Protein AF-A0A847DZ98-F1 (afdb_monomer_lite)

Structure (mmCIF, N/CA/C/O backbone):
data_AF-A0A847DZ98-F1
#
_entry.id   AF-A0A847DZ98-F1
#
loop_
_atom_site.group_PDB
_atom_site.id
_atom_site.type_symbol
_atom_site.label_atom_id
_atom_site.label_alt_id
_atom_site.label_comp_id
_atom_site.label_asym_id
_atom_site.label_entity_id
_atom_site.label_seq_id
_atom_site.pdbx_PDB_ins_code
_atom_site.Cartn_x
_atom_site.Cartn_y
_atom_site.Cartn_z
_atom_site.occupancy
_atom_site.B_iso_or_equiv
_atom_site.auth_seq_id
_atom_site.auth_comp_id
_atom_site.auth_asym_id
_atom_site.auth_atom_id
_atom_site.pdbx_PDB_model_num
ATOM 1 N N . MET A 1 1 ? -5.142 -8.229 -0.339 1.00 63.72 1 MET A N 1
ATOM 2 C CA . MET A 1 1 ? -4.075 -7.358 0.191 1.00 63.72 1 MET A CA 1
ATOM 3 C C . MET A 1 1 ? -2.994 -8.229 0.798 1.00 63.72 1 MET A C 1
ATOM 5 O O . MET A 1 1 ? -3.284 -8.999 1.709 1.00 63.72 1 MET A O 1
ATOM 9 N N . VAL A 1 2 ? -1.808 -8.199 0.198 1.00 78.94 2 VAL A N 1
ATOM 10 C CA . VAL A 1 2 ? -0.643 -9.010 0.565 1.00 78.94 2 VAL A CA 1
ATOM 11 C C . VAL A 1 2 ? 0.584 -8.110 0.478 1.00 78.94 2 VAL A C 1
ATOM 13 O O . VAL A 1 2 ? 0.954 -7.653 -0.603 1.00 78.94 2 VAL A O 1
ATOM 16 N N . ILE A 1 3 ? 1.236 -7.890 1.618 1.00 92.81 3 ILE A N 1
ATOM 17 C CA . ILE A 1 3 ? 2.563 -7.281 1.662 1.00 92.81 3 ILE A CA 1
ATOM 18 C C . ILE A 1 3 ? 3.613 -8.389 1.544 1.00 92.81 3 ILE A C 1
ATOM 20 O O . ILE A 1 3 ? 3.602 -9.347 2.316 1.00 92.81 3 ILE A O 1
ATOM 24 N N . TYR A 1 4 ? 4.511 -8.277 0.564 1.00 95.12 4 TYR A N 1
ATOM 25 C CA . TYR A 1 4 ? 5.639 -9.201 0.437 1.00 95.12 4 TYR A CA 1
ATOM 26 C C . TYR A 1 4 ? 6.587 -9.061 1.631 1.00 95.12 4 TYR A C 1
ATOM 28 O O . TYR A 1 4 ? 6.771 -7.959 2.153 1.00 95.12 4 TYR A O 1
ATOM 36 N N . ASP A 1 5 ? 7.231 -10.156 2.041 1.00 95.81 5 ASP A N 1
ATOM 37 C CA . ASP A 1 5 ? 8.060 -10.164 3.253 1.00 95.81 5 ASP A CA 1
ATOM 38 C C . ASP A 1 5 ? 9.214 -9.156 3.190 1.00 95.81 5 ASP A C 1
ATOM 40 O O . ASP A 1 5 ? 9.456 -8.434 4.157 1.00 95.81 5 ASP A O 1
ATOM 44 N N . TRP A 1 6 ? 9.850 -9.007 2.025 1.00 95.19 6 TRP A N 1
ATOM 45 C CA . TRP A 1 6 ? 10.920 -8.025 1.807 1.00 95.19 6 TRP A CA 1
ATOM 46 C C . TRP A 1 6 ? 10.444 -6.562 1.819 1.00 95.19 6 TRP A C 1
ATOM 48 O O . TRP A 1 6 ? 11.270 -5.655 1.865 1.00 95.19 6 TRP A O 1
ATOM 58 N N . HIS A 1 7 ? 9.133 -6.301 1.795 1.00 96.81 7 HIS A N 1
ATOM 59 C CA . HIS A 1 7 ? 8.578 -4.950 1.916 1.00 96.81 7 HIS A CA 1
ATOM 60 C C . HIS A 1 7 ? 8.109 -4.592 3.329 1.00 96.81 7 HIS A C 1
ATOM 62 O O . HIS A 1 7 ? 7.754 -3.436 3.557 1.00 96.81 7 HIS A O 1
ATOM 68 N N . ARG A 1 8 ? 8.090 -5.527 4.288 1.00 95.62 8 ARG A N 1
ATOM 69 C CA . ARG A 1 8 ? 7.504 -5.279 5.621 1.00 95.62 8 ARG A CA 1
ATOM 70 C C . ARG A 1 8 ? 8.153 -4.110 6.351 1.00 95.62 8 ARG A C 1
ATOM 72 O O . ARG A 1 8 ? 7.447 -3.264 6.893 1.00 95.62 8 ARG A O 1
ATOM 79 N N . GLU A 1 9 ? 9.481 -4.049 6.331 1.00 96.38 9 GLU A N 1
ATOM 80 C CA . GLU A 1 9 ? 10.235 -3.004 7.025 1.00 96.38 9 GLU A CA 1
ATOM 81 C C . GLU A 1 9 ? 9.965 -1.621 6.418 1.00 96.38 9 GLU A C 1
ATOM 83 O O . GLU A 1 9 ? 9.563 -0.697 7.126 1.00 96.38 9 GLU A O 1
ATOM 88 N N . VAL A 1 10 ? 10.089 -1.492 5.091 1.00 95.75 10 VAL A N 1
ATOM 89 C CA . VAL A 1 10 ? 9.822 -0.220 4.402 1.00 95.75 10 VAL A CA 1
ATOM 90 C C . VAL A 1 10 ? 8.355 0.199 4.523 1.00 95.75 10 VAL A C 1
ATOM 92 O O . VAL A 1 10 ? 8.074 1.378 4.722 1.00 95.75 10 VAL A O 1
ATOM 95 N N . PHE A 1 11 ? 7.413 -0.745 4.476 1.00 96.69 11 PHE A N 1
ATOM 96 C CA . PHE A 1 11 ? 5.992 -0.461 4.662 1.00 96.69 11 PHE A CA 1
ATOM 97 C C . PHE A 1 11 ? 5.711 0.086 6.064 1.00 96.69 11 PHE A C 1
ATOM 99 O O . PHE A 1 11 ? 5.095 1.143 6.195 1.00 96.69 11 PHE A O 1
ATOM 106 N N . SER A 1 12 ? 6.237 -0.568 7.105 1.00 96.19 12 SER A N 1
ATOM 107 C CA . SER A 1 12 ? 6.105 -0.101 8.488 1.00 96.19 12 SER A CA 1
ATOM 108 C C . SER A 1 12 ? 6.694 1.299 8.677 1.00 96.19 12 SER A C 1
ATOM 110 O O . SER A 1 12 ? 6.080 2.141 9.336 1.00 96.19 12 SER A O 1
ATOM 112 N N . ALA A 1 13 ? 7.867 1.567 8.095 1.00 95.19 13 ALA A N 1
ATOM 113 C CA . ALA A 1 13 ? 8.508 2.875 8.182 1.00 95.19 13 ALA A CA 1
ATOM 114 C C . ALA A 1 13 ? 7.666 3.974 7.509 1.00 95.19 13 ALA A C 1
ATOM 116 O O . ALA A 1 13 ? 7.472 5.045 8.089 1.00 95.19 13 ALA A O 1
ATOM 117 N N . LEU A 1 14 ? 7.116 3.695 6.321 1.00 95.94 14 LEU A N 1
AT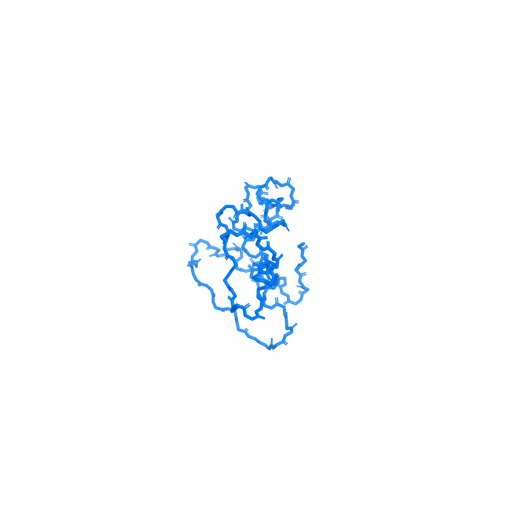OM 118 C CA . LEU A 1 14 ? 6.268 4.631 5.577 1.00 95.94 14 LEU A CA 1
ATOM 119 C C . LEU A 1 14 ? 4.934 4.908 6.284 1.00 95.94 14 LEU A C 1
ATOM 121 O O . LEU A 1 14 ? 4.483 6.054 6.301 1.00 95.94 14 LEU A O 1
ATOM 125 N N . LEU A 1 15 ? 4.318 3.903 6.916 1.00 95.00 15 LEU A N 1
ATOM 126 C CA . LEU A 1 15 ? 3.100 4.102 7.710 1.00 95.00 15 LEU A CA 1
ATOM 127 C C . LEU A 1 15 ? 3.351 5.016 8.916 1.00 95.00 15 LEU A C 1
ATOM 129 O O . LEU A 1 15 ? 2.561 5.930 9.175 1.00 95.00 15 LEU A O 1
ATOM 133 N N . ALA A 1 16 ? 4.479 4.833 9.607 1.00 93.62 16 ALA A N 1
ATOM 134 C CA . ALA A 1 16 ? 4.856 5.649 10.761 1.00 93.62 16 ALA A CA 1
ATOM 135 C C . ALA A 1 16 ? 5.124 7.125 10.400 1.00 93.62 16 ALA A C 1
ATOM 137 O O . ALA A 1 16 ? 4.944 8.013 11.237 1.00 93.62 16 ALA A O 1
ATOM 138 N N . SER A 1 17 ? 5.539 7.416 9.162 1.00 90.44 17 SER A N 1
ATOM 139 C CA . SER A 1 17 ? 5.801 8.781 8.686 1.00 90.44 17 SER A CA 1
ATOM 140 C C . SER A 1 17 ? 4.744 9.334 7.727 1.00 90.44 17 SER A C 1
ATOM 142 O O . SER A 1 17 ? 4.955 10.417 7.181 1.00 90.44 17 SER A O 1
ATOM 144 N N . ARG A 1 18 ? 3.594 8.664 7.556 1.00 82.69 18 ARG A N 1
ATOM 145 C CA . ARG A 1 18 ? 2.616 8.964 6.491 1.00 82.69 18 ARG A CA 1
ATOM 146 C C . ARG A 1 18 ? 2.199 10.435 6.389 1.00 82.69 18 ARG A C 1
ATOM 148 O O . ARG A 1 18 ? 2.100 10.972 5.298 1.00 82.69 18 ARG A O 1
ATOM 155 N N . GLN A 1 19 ? 2.020 11.112 7.526 1.00 81.62 19 GLN A N 1
ATOM 156 C CA . GLN A 1 19 ? 1.576 12.514 7.582 1.00 81.62 19 GLN A CA 1
ATOM 157 C C . GLN A 1 19 ? 2.628 13.511 7.061 1.00 81.62 19 GLN A C 1
ATOM 159 O O . GLN A 1 19 ? 2.334 14.688 6.881 1.00 81.62 19 GLN A O 1
ATOM 164 N N . ARG A 1 20 ? 3.870 13.062 6.838 1.00 81.19 20 ARG A N 1
ATOM 165 C CA . ARG A 1 20 ? 4.995 13.902 6.400 1.00 81.19 20 ARG A CA 1
ATOM 166 C C . ARG A 1 20 ? 5.264 13.825 4.896 1.00 81.19 20 ARG A C 1
ATOM 168 O O . ARG A 1 20 ? 6.096 14.585 4.404 1.00 81.19 20 ARG A O 1
ATOM 175 N N . HIS A 1 21 ? 4.584 12.942 4.165 1.00 86.19 21 HIS A N 1
ATOM 176 C CA . HIS A 1 21 ? 4.834 12.710 2.743 1.00 86.19 21 HIS A CA 1
ATOM 177 C C . HIS A 1 21 ? 3.527 12.798 1.948 1.00 86.19 21 HIS A C 1
ATOM 179 O O . HIS A 1 21 ? 2.626 11.994 2.143 1.00 86.19 21 HIS A O 1
ATOM 185 N N . HIS A 1 22 ? 3.437 13.763 1.032 1.00 89.31 22 HIS A N 1
ATOM 186 C CA . HIS A 1 22 ? 2.292 13.929 0.121 1.00 89.31 22 HIS A CA 1
ATOM 187 C C . HIS A 1 22 ? 2.533 13.293 -1.258 1.00 89.31 22 HIS A C 1
ATOM 189 O O . HIS A 1 22 ? 1.602 13.128 -2.038 1.00 89.31 22 HIS A O 1
ATOM 195 N N . ALA A 1 23 ? 3.783 12.937 -1.560 1.00 92.94 23 ALA A N 1
ATOM 196 C CA . ALA A 1 23 ? 4.186 12.265 -2.785 1.00 92.94 23 ALA A CA 1
ATOM 197 C C . ALA A 1 23 ? 5.344 11.306 -2.481 1.00 92.94 23 ALA A C 1
ATOM 199 O O . ALA A 1 23 ? 6.298 11.674 -1.791 1.00 92.94 23 ALA A O 1
ATOM 200 N N . LEU A 1 24 ? 5.256 10.078 -2.994 1.00 93.94 24 LEU A N 1
ATOM 201 C CA . LEU A 1 24 ? 6.277 9.043 -2.846 1.00 93.94 24 LEU A CA 1
ATOM 202 C C . LEU A 1 24 ? 6.693 8.534 -4.225 1.00 93.94 24 LEU A C 1
ATOM 204 O O . LEU A 1 24 ? 5.848 8.178 -5.043 1.00 93.94 24 LEU A O 1
ATOM 208 N N . LEU A 1 25 ? 8.002 8.452 -4.457 1.00 95.69 25 LEU A N 1
ATOM 209 C CA . LEU A 1 25 ? 8.575 7.780 -5.618 1.00 95.69 25 LEU A CA 1
ATOM 210 C C . LEU A 1 25 ? 9.112 6.413 -5.186 1.00 95.69 25 LEU A C 1
ATOM 212 O O . LEU A 1 25 ? 10.103 6.334 -4.463 1.00 95.69 25 LEU A O 1
ATOM 216 N N . LEU A 1 26 ? 8.476 5.335 -5.648 1.00 95.44 26 LEU A N 1
ATOM 217 C CA . LEU A 1 26 ? 8.960 3.973 -5.425 1.00 95.44 26 LEU A CA 1
ATOM 218 C C . LEU A 1 26 ? 9.854 3.546 -6.592 1.00 95.44 26 LEU A C 1
ATOM 220 O O . LEU A 1 26 ? 9.385 3.392 -7.720 1.00 95.44 26 LEU A O 1
ATOM 224 N N . SER A 1 27 ? 11.136 3.318 -6.314 1.00 96.62 27 SER A N 1
ATOM 225 C CA . SER A 1 27 ? 12.123 2.875 -7.302 1.00 96.62 27 SER A CA 1
ATOM 226 C C . SER A 1 27 ? 12.744 1.541 -6.900 1.00 96.62 27 SER A C 1
ATOM 228 O O . SER A 1 27 ? 12.884 1.233 -5.720 1.00 96.62 27 SER A O 1
ATOM 230 N N . GLY A 1 28 ? 13.088 0.728 -7.895 1.00 95.31 28 GLY A N 1
ATOM 231 C CA . GLY A 1 28 ? 13.664 -0.596 -7.697 1.00 95.31 28 GLY A CA 1
ATOM 232 C C . GLY A 1 28 ? 13.477 -1.499 -8.917 1.00 95.31 28 GLY A C 1
ATOM 233 O O . GLY A 1 28 ? 12.767 -1.117 -9.859 1.00 95.31 28 GLY A O 1
ATOM 234 N N . PRO A 1 29 ? 14.067 -2.705 -8.905 1.00 97.31 29 PRO A N 1
ATOM 235 C CA . PRO A 1 29 ? 14.030 -3.627 -10.036 1.00 97.31 29 PRO A CA 1
ATOM 236 C C . PRO A 1 29 ? 12.604 -3.960 -10.518 1.00 97.31 29 PRO A C 1
ATOM 238 O O . PRO A 1 29 ? 11.638 -3.881 -9.743 1.00 97.31 29 PRO A O 1
ATOM 241 N N . PRO A 1 30 ? 12.422 -4.327 -11.798 1.00 95.81 30 PRO A N 1
ATOM 242 C CA . PRO A 1 30 ? 11.177 -4.928 -12.273 1.00 95.81 30 PRO A CA 1
ATOM 243 C C . PRO A 1 30 ? 10.819 -6.175 -11.450 1.00 95.81 30 PRO A C 1
ATOM 245 O O . PRO A 1 30 ? 11.700 -6.899 -11.002 1.00 95.81 30 PRO A O 1
ATOM 248 N N . GLY A 1 31 ? 9.527 -6.410 -11.211 1.00 94.75 31 GLY A N 1
ATOM 249 C CA . GLY A 1 31 ? 9.055 -7.604 -10.495 1.00 94.75 31 GLY A CA 1
ATOM 250 C C . GLY A 1 31 ? 9.173 -7.579 -8.964 1.00 94.75 31 GLY A C 1
ATOM 251 O O . GLY A 1 31 ? 8.538 -8.399 -8.316 1.00 94.75 31 GLY A O 1
ATOM 252 N N . ILE A 1 32 ? 9.866 -6.608 -8.352 1.00 95.94 32 ILE A N 1
ATOM 253 C CA . ILE A 1 32 ? 10.018 -6.545 -6.879 1.00 95.94 32 ILE A CA 1
ATOM 254 C C . ILE A 1 32 ? 8.702 -6.265 -6.120 1.00 95.94 32 ILE A C 1
ATOM 256 O O . ILE A 1 32 ? 8.663 -6.339 -4.899 1.00 95.94 32 ILE A O 1
ATOM 260 N N . GLY A 1 33 ? 7.609 -5.937 -6.822 1.00 96.12 33 GLY A N 1
ATOM 261 C CA . GLY A 1 33 ? 6.294 -5.694 -6.215 1.00 96.12 33 GLY A CA 1
ATOM 262 C C . GLY A 1 33 ? 6.015 -4.238 -5.819 1.00 96.12 33 GLY A C 1
ATOM 263 O O . GLY A 1 33 ? 5.236 -4.002 -4.900 1.00 96.12 33 GLY A O 1
ATOM 264 N N . LYS A 1 34 ? 6.630 -3.250 -6.487 1.00 96.25 34 LYS A N 1
ATOM 265 C CA . LYS A 1 34 ? 6.442 -1.811 -6.186 1.00 96.25 34 LYS A CA 1
ATOM 266 C C . LYS A 1 34 ? 4.976 -1.377 -6.234 1.00 96.25 34 LYS A C 1
ATOM 268 O O . LYS A 1 34 ? 4.514 -0.688 -5.335 1.00 96.25 34 LYS A O 1
ATOM 273 N N . SER A 1 35 ? 4.243 -1.810 -7.261 1.00 94.56 35 SER A N 1
ATOM 274 C CA . SER A 1 35 ? 2.819 -1.495 -7.408 1.00 94.56 35 SER A CA 1
ATOM 275 C C . SER A 1 35 ? 1.994 -2.091 -6.269 1.00 94.56 35 SER A C 1
ATOM 277 O O . SER A 1 35 ? 1.103 -1.427 -5.759 1.00 94.56 35 SER A O 1
ATOM 279 N N . ALA A 1 36 ? 2.334 -3.301 -5.810 1.00 95.62 36 ALA A N 1
ATOM 280 C CA . ALA A 1 36 ? 1.674 -3.911 -4.658 1.00 95.62 36 ALA A CA 1
ATOM 281 C C . ALA A 1 36 ? 1.908 -3.084 -3.385 1.00 95.62 36 ALA A C 1
ATOM 283 O O . ALA A 1 36 ? 0.952 -2.751 -2.697 1.00 95.62 36 ALA A O 1
ATOM 284 N N . LEU A 1 37 ? 3.152 -2.660 -3.120 1.00 96.94 37 LEU A N 1
ATOM 285 C CA . LEU A 1 37 ? 3.458 -1.769 -1.994 1.00 96.94 37 LEU A CA 1
ATOM 286 C C . LEU A 1 37 ? 2.685 -0.439 -2.083 1.00 96.94 37 LEU A C 1
ATOM 288 O O . LEU A 1 37 ? 2.138 0.015 -1.081 1.00 96.94 37 LEU A O 1
ATOM 292 N N . ALA A 1 38 ? 2.608 0.171 -3.271 1.00 96.00 38 ALA A N 1
ATOM 293 C CA . ALA A 1 38 ? 1.844 1.402 -3.484 1.00 96.00 38 ALA A CA 1
ATOM 294 C C . ALA A 1 38 ? 0.347 1.220 -3.185 1.00 96.00 38 ALA A C 1
ATOM 296 O O . ALA A 1 38 ? -0.258 2.071 -2.535 1.00 96.00 38 ALA A O 1
ATOM 297 N N . LEU A 1 39 ? -0.239 0.102 -3.622 1.00 95.88 39 LEU A N 1
ATOM 298 C CA . LEU A 1 39 ? -1.645 -0.218 -3.376 1.00 95.88 39 LEU A CA 1
ATOM 299 C C . LEU A 1 39 ? -1.923 -0.490 -1.892 1.00 95.88 39 LEU A C 1
ATOM 301 O O . LEU A 1 39 ? -2.928 -0.009 -1.380 1.00 95.88 39 LEU A O 1
ATOM 305 N N . GLU A 1 40 ? -1.031 -1.185 -1.182 1.00 96.69 40 GLU A N 1
ATOM 306 C CA . GLU A 1 40 ? -1.152 -1.386 0.272 1.00 96.69 40 GLU A CA 1
ATOM 307 C C . GLU A 1 40 ? -1.096 -0.051 1.037 1.00 96.69 40 GLU A C 1
ATOM 309 O O . GLU A 1 40 ? -1.874 0.168 1.968 1.00 96.69 40 GLU A O 1
ATOM 314 N N . LEU A 1 41 ? -0.218 0.874 0.626 1.00 96.12 41 LEU A N 1
ATOM 315 C CA . LEU A 1 41 ? -0.142 2.221 1.204 1.00 96.12 41 LEU A CA 1
ATOM 316 C C . LEU A 1 41 ? -1.411 3.034 0.923 1.00 96.12 41 LEU A C 1
ATOM 318 O O . LEU A 1 41 ? -1.919 3.697 1.826 1.00 96.12 41 LEU A O 1
ATOM 322 N N . ALA A 1 42 ? -1.944 2.959 -0.299 1.00 96.00 42 ALA A N 1
ATOM 323 C CA . ALA A 1 42 ? -3.195 3.622 -0.659 1.00 96.00 42 ALA A CA 1
ATOM 324 C C . ALA A 1 42 ? -4.384 3.055 0.135 1.00 96.00 42 ALA A C 1
ATOM 326 O O . ALA A 1 42 ? -5.162 3.822 0.701 1.00 96.00 42 ALA A O 1
ATOM 327 N N . ALA A 1 43 ? -4.476 1.728 0.265 1.00 96.94 43 ALA A N 1
ATOM 328 C CA . ALA A 1 43 ? -5.495 1.078 1.082 1.00 96.94 43 ALA A CA 1
ATOM 329 C C . ALA A 1 43 ? -5.404 1.516 2.551 1.00 96.94 43 ALA A C 1
ATOM 331 O O . ALA A 1 43 ? -6.421 1.812 3.174 1.00 96.94 43 ALA A O 1
ATOM 332 N N . ALA A 1 44 ? -4.192 1.579 3.114 1.00 96.38 44 ALA A N 1
ATOM 333 C CA . ALA A 1 44 ? -3.961 2.040 4.482 1.00 96.38 44 ALA A CA 1
ATOM 334 C C . ALA A 1 44 ? -4.330 3.520 4.675 1.00 96.38 44 ALA A C 1
ATOM 336 O O . ALA A 1 44 ? -4.870 3.890 5.717 1.00 96.38 44 ALA A O 1
ATOM 337 N N . ALA A 1 45 ? -4.073 4.365 3.673 1.00 95.00 45 ALA A N 1
ATOM 338 C CA . ALA A 1 45 ? -4.422 5.781 3.709 1.00 95.00 45 ALA A CA 1
ATOM 339 C C . ALA A 1 45 ? -5.940 6.022 3.697 1.00 95.00 45 ALA A C 1
ATOM 341 O O . ALA A 1 45 ? -6.403 6.931 4.384 1.00 95.00 45 ALA A O 1
ATOM 342 N N . LEU A 1 46 ? -6.685 5.203 2.950 1.00 96.38 46 LEU A N 1
ATOM 343 C CA . LEU A 1 46 ? -8.136 5.320 2.765 1.00 96.38 46 LEU A CA 1
ATOM 344 C C . LEU A 1 46 ? -8.953 4.502 3.776 1.00 96.38 46 LEU A C 1
ATOM 346 O O . LEU A 1 46 ? -10.171 4.620 3.838 1.00 96.38 46 LEU A O 1
ATOM 350 N N . CYS A 1 47 ? -8.303 3.660 4.579 1.00 97.19 47 CYS A N 1
ATOM 351 C CA . CYS A 1 47 ? -8.991 2.854 5.576 1.00 97.19 47 CYS A CA 1
ATOM 352 C C . CYS A 1 47 ? -9.583 3.731 6.689 1.00 97.19 47 CYS A C 1
ATOM 354 O O . CYS A 1 47 ? -8.867 4.465 7.366 1.00 97.19 47 CYS A O 1
ATOM 356 N N . GLU A 1 48 ? -10.880 3.575 6.948 1.00 97.62 48 GLU A N 1
ATOM 357 C CA . GLU A 1 48 ? -11.585 4.287 8.026 1.00 97.62 48 GLU A CA 1
ATOM 358 C C . GLU A 1 48 ? -11.234 3.752 9.419 1.00 97.62 48 GLU A C 1
ATOM 360 O O . GLU A 1 48 ? -11.308 4.462 10.421 1.00 97.62 48 GLU A O 1
ATOM 365 N N . ARG A 1 49 ? -10.867 2.469 9.489 1.00 97.50 49 ARG A N 1
ATOM 366 C CA . ARG A 1 49 ? -10.546 1.757 10.732 1.00 97.50 49 ARG A CA 1
ATOM 367 C C . ARG A 1 49 ? -9.199 1.047 10.594 1.00 97.50 49 ARG A C 1
ATOM 369 O O . ARG A 1 49 ? -9.183 -0.181 10.516 1.00 97.50 49 ARG A O 1
ATOM 376 N N . PRO A 1 50 ? -8.077 1.776 10.480 1.00 96.31 50 PRO A N 1
ATOM 377 C CA . PRO A 1 50 ? -6.767 1.155 10.348 1.00 96.31 50 PRO A CA 1
ATOM 378 C C . PRO A 1 50 ? -6.425 0.339 11.601 1.00 96.31 50 PRO A C 1
ATOM 380 O O . PRO A 1 50 ? -6.882 0.628 12.709 1.00 96.31 50 PRO A O 1
ATOM 383 N N . ARG A 1 51 ? -5.617 -0.705 11.418 1.00 96.31 51 ARG A N 1
ATOM 384 C CA . ARG A 1 51 ? -5.071 -1.511 12.514 1.00 96.31 51 ARG A CA 1
ATOM 385 C C . ARG A 1 51 ? -4.091 -0.679 13.358 1.00 96.31 51 ARG A C 1
ATOM 387 O O . ARG A 1 51 ? -3.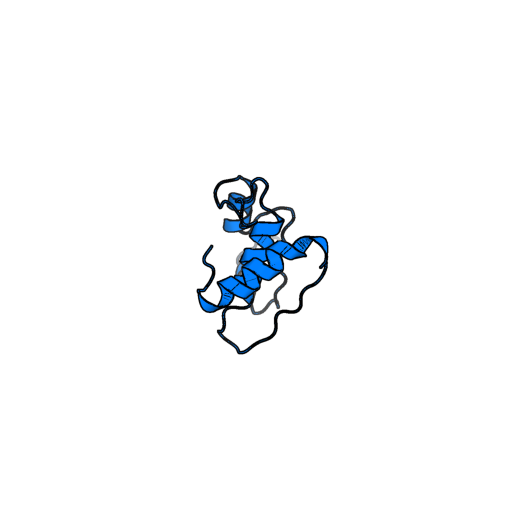639 0.372 12.900 1.00 96.31 51 ARG A O 1
ATOM 394 N N . PRO A 1 52 ? -3.708 -1.142 14.565 1.00 95.38 52 PRO A N 1
ATOM 395 C CA . PRO A 1 52 ? -2.764 -0.415 15.420 1.00 95.38 52 PRO A CA 1
ATOM 396 C C . PRO A 1 52 ? -1.407 -0.111 14.766 1.00 95.38 52 PRO A C 1
ATOM 398 O O . PRO A 1 52 ? -0.773 0.878 15.113 1.00 95.38 52 PRO A O 1
ATOM 401 N N . ASP A 1 53 ? -0.975 -0.936 13.809 1.00 93.25 53 ASP A N 1
ATOM 402 C CA . ASP A 1 53 ? 0.253 -0.739 13.026 1.00 93.25 53 ASP A CA 1
ATOM 403 C C . ASP A 1 53 ? 0.088 0.243 11.848 1.00 93.25 53 ASP A C 1
ATOM 405 O O . ASP A 1 53 ? 1.039 0.502 11.115 1.00 93.25 53 ASP A O 1
ATOM 409 N N . GLY A 1 54 ? -1.113 0.797 11.657 1.00 95.00 54 GLY A N 1
ATOM 410 C CA . GLY A 1 54 ? -1.460 1.701 10.565 1.00 95.00 54 GLY A CA 1
ATOM 411 C C . GLY A 1 54 ? 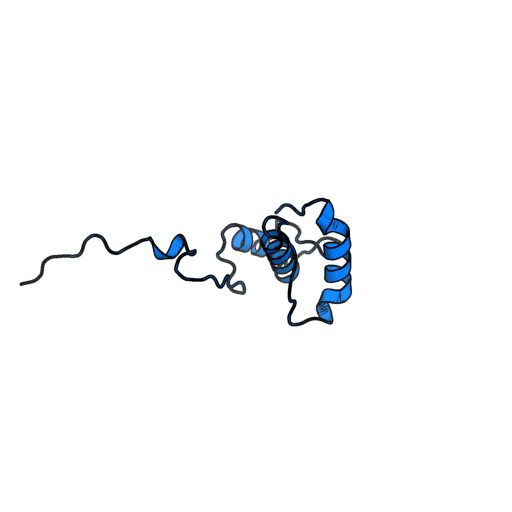-1.871 1.005 9.268 1.00 95.00 54 GLY A C 1
ATOM 412 O O . GLY A 1 54 ? -2.256 1.695 8.326 1.00 95.00 54 GLY A O 1
ATOM 413 N N . SER A 1 55 ? -1.822 -0.329 9.193 1.00 96.19 55 SER A N 1
ATOM 414 C CA . SER A 1 55 ? -2.267 -1.068 8.007 1.00 96.19 55 SER A CA 1
ATOM 415 C C . SER A 1 55 ? -3.793 -1.027 7.854 1.00 96.19 55 SER A C 1
ATOM 417 O O . SER A 1 55 ? -4.539 -0.889 8.826 1.00 96.19 55 SER A O 1
ATOM 419 N N . ALA A 1 56 ? -4.291 -1.174 6.627 1.00 97.25 56 ALA A N 1
ATOM 420 C CA . ALA A 1 56 ? -5.727 -1.257 6.383 1.00 97.25 56 ALA A CA 1
ATOM 421 C C . ALA A 1 56 ? -6.347 -2.498 7.050 1.00 97.25 56 ALA A C 1
ATOM 423 O O . ALA A 1 56 ? -5.804 -3.602 6.958 1.00 97.25 56 ALA A O 1
ATOM 424 N N . CYS A 1 57 ? -7.519 -2.356 7.681 1.00 97.19 57 CYS A N 1
ATOM 425 C CA . CYS A 1 57 ? -8.172 -3.487 8.355 1.00 97.19 57 CYS A CA 1
ATOM 426 C C . CYS A 1 57 ? -8.673 -4.577 7.404 1.00 97.19 57 CYS A C 1
ATOM 428 O O . CYS A 1 57 ? -8.762 -5.732 7.820 1.00 97.19 57 CYS A O 1
ATOM 430 N N . GLY A 1 58 ? -9.001 -4.221 6.159 1.00 96.12 58 GLY A N 1
ATOM 431 C CA . GLY A 1 58 ? -9.549 -5.142 5.162 1.00 96.12 58 GLY A CA 1
ATOM 432 C C . GLY A 1 58 ? -11.029 -5.496 5.351 1.00 96.12 58 GLY A C 1
ATOM 433 O O . GLY A 1 58 ? -11.505 -6.391 4.669 1.00 96.12 58 GLY A O 1
ATOM 434 N N . ALA A 1 59 ? -11.747 -4.834 6.268 1.00 97.06 59 ALA A N 1
ATOM 435 C CA . ALA A 1 59 ? -13.124 -5.200 6.634 1.00 97.06 59 ALA A CA 1
ATOM 436 C C . ALA A 1 59 ? -14.087 -4.010 6.831 1.00 97.06 59 ALA A C 1
ATOM 438 O O . ALA A 1 59 ? -15.224 -4.202 7.246 1.00 97.06 59 ALA A O 1
ATOM 439 N N . CYS A 1 60 ? -13.641 -2.767 6.626 1.00 97.81 60 CYS A N 1
ATOM 440 C CA . CYS A 1 60 ? -14.546 -1.609 6.545 1.00 97.81 60 CYS A CA 1
ATOM 441 C C . CYS A 1 60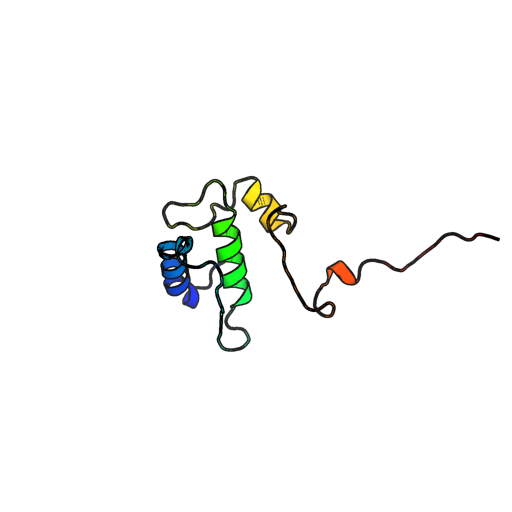 ? -15.052 -1.411 5.114 1.00 97.81 60 CYS A C 1
ATOM 443 O O . CYS A 1 60 ? -14.439 -1.936 4.183 1.00 97.81 60 CYS A O 1
ATOM 445 N N . ASP A 1 61 ? -16.120 -0.629 4.953 1.00 97.38 61 ASP A N 1
ATOM 446 C CA . ASP A 1 61 ? -16.740 -0.365 3.649 1.00 97.38 61 ASP A CA 1
ATOM 447 C C . ASP A 1 61 ? -15.731 0.253 2.675 1.00 97.38 61 ASP A C 1
ATOM 449 O O . ASP A 1 61 ? -15.579 -0.232 1.555 1.00 97.38 61 ASP A O 1
ATOM 453 N N . ALA A 1 62 ? -14.915 1.204 3.147 1.00 97.75 62 ALA A N 1
ATOM 454 C CA . ALA A 1 62 ? -13.802 1.754 2.377 1.00 97.75 62 ALA A CA 1
ATOM 455 C C . ALA A 1 62 ? -12.806 0.674 1.902 1.00 97.75 62 ALA A C 1
ATOM 457 O O . ALA A 1 62 ? -12.391 0.664 0.744 1.00 97.75 62 ALA A O 1
ATOM 458 N N . CYS A 1 63 ? -12.440 -0.295 2.751 1.00 97.50 63 CYS A N 1
ATOM 459 C CA . CYS A 1 63 ? -11.592 -1.409 2.311 1.00 97.50 63 CYS A CA 1
ATOM 460 C C . CYS A 1 63 ? -12.293 -2.307 1.280 1.00 97.50 63 CYS A C 1
ATOM 462 O O . CYS A 1 63 ? -11.618 -2.809 0.382 1.00 97.50 63 CYS A O 1
ATOM 464 N N . GLY A 1 64 ? -13.611 -2.498 1.397 1.00 96.94 64 GLY A N 1
ATOM 465 C CA . GLY A 1 64 ? -14.422 -3.223 0.416 1.00 96.94 64 GLY A CA 1
ATOM 466 C C . GLY A 1 64 ? -14.408 -2.534 -0.949 1.00 96.94 64 GLY A C 1
ATOM 467 O O . GLY A 1 64 ? -13.960 -3.126 -1.930 1.00 96.94 64 GLY A O 1
ATOM 468 N N . TRP A 1 65 ? -14.769 -1.248 -1.001 1.00 96.94 65 TRP A N 1
ATOM 469 C CA . TRP A 1 65 ? -14.739 -0.462 -2.241 1.00 96.94 65 TRP A CA 1
ATOM 470 C C . TRP A 1 65 ? -13.343 -0.394 -2.858 1.00 96.94 65 TRP A C 1
ATOM 472 O O . TRP A 1 65 ? -13.201 -0.409 -4.080 1.00 96.94 65 TRP A O 1
ATOM 482 N N . PHE A 1 66 ? -12.298 -0.318 -2.030 1.00 96.81 66 PHE A N 1
ATOM 483 C CA . PHE A 1 66 ? -10.920 -0.334 -2.513 1.00 96.81 66 PHE A CA 1
ATOM 484 C C . PHE A 1 66 ? -10.566 -1.677 -3.160 1.00 96.81 66 PHE A C 1
ATOM 486 O O . PHE A 1 66 ? -9.986 -1.690 -4.244 1.00 96.81 66 PHE A O 1
ATOM 493 N N . ALA A 1 67 ? -10.945 -2.797 -2.536 1.00 94.19 67 ALA A N 1
ATOM 494 C CA . ALA A 1 67 ? -10.708 -4.135 -3.078 1.00 94.19 67 ALA A CA 1
ATOM 495 C C . ALA A 1 67 ? -11.449 -4.381 -4.405 1.00 94.19 67 ALA A C 1
ATOM 497 O O . ALA A 1 67 ? -10.924 -5.073 -5.274 1.00 94.19 67 ALA A O 1
ATOM 498 N N . GLU A 1 68 ? -12.623 -3.774 -4.583 1.00 94.25 68 GLU A N 1
ATOM 499 C CA . GLU A 1 68 ? -13.392 -3.787 -5.839 1.00 94.25 68 GLU A CA 1
ATOM 500 C C . GLU A 1 68 ? -12.878 -2.771 -6.879 1.00 94.25 68 GLU A C 1
ATOM 502 O O . GLU A 1 68 ? -13.331 -2.746 -8.025 1.00 94.25 68 GLU A O 1
ATOM 507 N N . GLY A 1 69 ? -11.925 -1.914 -6.499 1.00 92.25 69 GLY A N 1
ATOM 508 C CA . GLY A 1 69 ? -11.369 -0.880 -7.367 1.00 92.25 69 GLY A CA 1
ATOM 509 C C . GLY A 1 69 ? -12.336 0.270 -7.670 1.00 92.25 69 GLY A C 1
ATOM 510 O O . GLY A 1 69 ? -12.205 0.874 -8.737 1.00 92.25 69 GLY A O 1
ATOM 511 N N . ASN A 1 70 ? -13.275 0.550 -6.756 1.00 94.31 70 ASN A N 1
ATOM 512 C CA . ASN A 1 70 ? -14.355 1.542 -6.873 1.00 94.31 70 ASN A CA 1
ATOM 513 C C . ASN A 1 70 ? -14.351 2.598 -5.749 1.00 94.31 70 ASN A C 1
ATOM 515 O O . ASN A 1 70 ? -15.308 3.357 -5.608 1.00 94.31 70 ASN A O 1
ATOM 519 N N . HIS A 1 71 ? -13.299 2.664 -4.928 1.00 97.19 71 HIS A N 1
ATOM 520 C CA . HIS A 1 71 ? -13.234 3.646 -3.844 1.00 97.19 71 HIS A CA 1
ATOM 521 C C . HIS A 1 71 ? -13.303 5.089 -4.393 1.00 97.19 71 HIS A C 1
ATOM 523 O O . HIS A 1 71 ? -12.484 5.448 -5.247 1.00 97.19 71 HIS A O 1
ATOM 529 N N . PRO A 1 72 ? -14.222 5.947 -3.902 1.00 96.25 72 PRO A N 1
ATOM 530 C CA . PRO A 1 72 ? -14.481 7.266 -4.489 1.00 96.25 72 PRO A CA 1
ATOM 531 C C . PRO A 1 72 ? -13.255 8.184 -4.466 1.00 96.25 72 PRO A C 1
ATOM 533 O O . PRO A 1 72 ? -13.037 8.924 -5.427 1.00 96.25 72 PRO A O 1
ATOM 536 N N . ASP A 1 73 ? -12.415 8.055 -3.438 1.00 96.81 73 ASP A N 1
ATOM 537 C CA . ASP A 1 73 ? -11.179 8.833 -3.265 1.00 96.81 73 ASP A CA 1
ATOM 538 C C . ASP A 1 73 ? -9.910 8.134 -3.789 1.00 96.81 73 ASP A C 1
ATOM 540 O O . ASP A 1 73 ? -8.796 8.599 -3.553 1.00 96.81 73 ASP A O 1
ATOM 544 N N . PHE A 1 74 ? -10.043 7.008 -4.498 1.00 96.62 74 PHE A N 1
ATOM 545 C CA . PHE A 1 74 ? -8.910 6.319 -5.116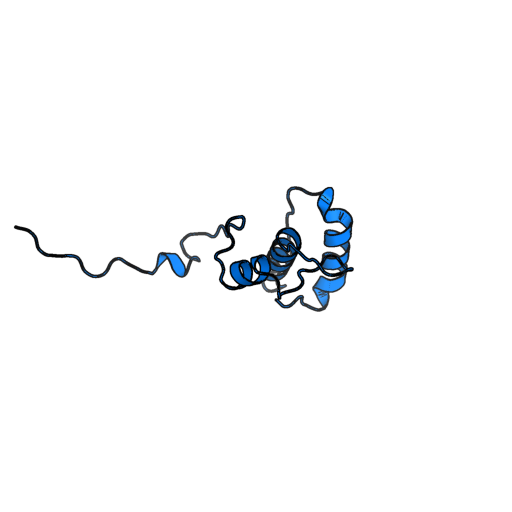 1.00 96.62 74 PHE A CA 1
ATOM 546 C C . PHE A 1 74 ? -8.917 6.498 -6.632 1.00 96.62 74 PHE A C 1
ATOM 548 O O . PHE A 1 74 ? -9.944 6.336 -7.293 1.00 96.62 74 PHE A O 1
ATOM 555 N N . ARG A 1 75 ? -7.753 6.790 -7.213 1.00 94.50 75 ARG A N 1
ATOM 556 C CA . ARG A 1 75 ? -7.554 6.793 -8.664 1.00 94.50 75 ARG A CA 1
ATOM 557 C C . ARG A 1 75 ? -6.284 6.027 -8.995 1.00 94.50 75 ARG A C 1
ATOM 559 O O . ARG A 1 75 ? -5.203 6.383 -8.532 1.00 94.50 75 ARG A O 1
ATOM 566 N N . LEU A 1 76 ? -6.428 4.994 -9.817 1.00 93.94 76 LEU A N 1
ATOM 567 C CA . LEU A 1 76 ? -5.309 4.295 -10.428 1.00 93.94 76 LEU A CA 1
ATOM 568 C C . LEU A 1 76 ? -5.080 4.897 -11.815 1.00 93.94 76 LEU A C 1
ATOM 570 O O . LEU A 1 76 ? -5.963 4.841 -12.664 1.00 93.94 76 LEU A O 1
ATOM 574 N N . VAL A 1 77 ? -3.914 5.502 -12.022 1.00 93.00 77 VAL A N 1
ATOM 575 C CA . VAL A 1 77 ? -3.531 6.096 -13.307 1.00 93.00 77 VAL A CA 1
ATOM 576 C C . VAL A 1 77 ? -2.507 5.182 -13.960 1.00 93.00 77 VAL A C 1
ATOM 578 O O . VAL A 1 77 ? -1.420 4.975 -13.418 1.00 93.00 77 VAL A O 1
ATOM 581 N N . LEU A 1 78 ? -2.862 4.633 -15.116 1.00 91.75 78 LEU A N 1
ATOM 582 C CA . LEU A 1 78 ? -2.017 3.755 -15.917 1.00 91.75 78 LEU A CA 1
ATOM 583 C C . LEU A 1 78 ? -1.995 4.253 -17.368 1.00 91.75 78 LEU A C 1
ATOM 585 O O . LEU A 1 78 ? -2.914 4.952 -17.796 1.00 91.75 78 LEU A O 1
ATOM 589 N N . PRO A 1 79 ? -0.962 3.904 -18.151 1.00 90.94 79 PRO A N 1
ATOM 590 C CA . PRO A 1 79 ? -1.034 4.007 -19.602 1.00 90.94 79 PRO A CA 1
ATOM 591 C C . PRO A 1 79 ? -2.249 3.242 -20.136 1.00 90.94 79 PRO A C 1
ATOM 593 O O . PRO A 1 79 ? -2.508 2.133 -19.677 1.00 90.94 79 PRO A O 1
ATOM 596 N N . ALA A 1 80 ? -2.929 3.784 -21.152 1.00 88.88 80 ALA A N 1
ATOM 597 C CA . ALA A 1 80 ? -4.116 3.156 -21.746 1.00 88.88 80 ALA A CA 1
ATOM 598 C C . ALA A 1 80 ? -3.868 1.706 -22.202 1.00 88.88 80 ALA A C 1
ATOM 600 O O . ALA A 1 80 ? -4.726 0.852 -22.047 1.00 88.88 80 ALA A O 1
ATOM 601 N N . ALA A 1 81 ? -2.657 1.401 -22.681 1.00 89.00 81 ALA A N 1
ATOM 602 C CA . ALA A 1 81 ? -2.264 0.050 -23.086 1.00 89.00 81 ALA A CA 1
ATOM 603 C C . ALA A 1 81 ? -2.213 -0.981 -21.936 1.00 89.00 81 ALA A C 1
ATOM 605 O O . ALA A 1 81 ? -2.051 -2.167 -22.197 1.00 89.00 81 ALA A O 1
ATOM 606 N N . LEU A 1 82 ? -2.280 -0.535 -20.678 1.00 82.75 82 LEU A N 1
ATOM 607 C CA . LEU A 1 82 ? -2.262 -1.377 -19.478 1.00 82.75 82 LEU A CA 1
ATOM 608 C C . LEU A 1 82 ? -3.596 -1.337 -18.716 1.00 82.75 82 LEU A C 1
ATOM 610 O O . LEU A 1 82 ? -3.691 -1.942 -17.650 1.00 82.75 82 LEU A O 1
ATOM 614 N N . ASP A 1 83 ? -4.593 -0.604 -19.216 1.00 80.69 83 ASP A N 1
ATOM 615 C CA . ASP A 1 83 ? -5.902 -0.502 -18.578 1.00 80.69 83 ASP A CA 1
ATOM 616 C C . ASP A 1 83 ? -6.874 -1.521 -19.184 1.00 80.69 83 ASP A C 1
ATOM 618 O O . ASP A 1 83 ? -7.473 -1.298 -20.232 1.00 80.69 83 ASP A O 1
ATOM 622 N N . GLU A 1 84 ? -7.047 -2.652 -18.504 1.00 69.50 84 GLU A N 1
ATOM 623 C CA . GLU A 1 84 ? -7.948 -3.734 -18.926 1.00 69.50 84 GLU A CA 1
ATOM 624 C C . GLU A 1 84 ? -9.429 -3.309 -18.919 1.00 69.50 84 GLU A C 1
ATOM 626 O O . GLU A 1 84 ? -10.259 -3.939 -19.571 1.00 69.50 84 GLU A O 1
ATOM 631 N N . ARG A 1 85 ? -9.780 -2.218 -18.218 1.00 63.66 85 ARG A N 1
ATOM 632 C CA . ARG A 1 85 ? -11.132 -1.634 -18.259 1.00 63.66 85 ARG A CA 1
ATOM 633 C C . ARG A 1 85 ? -11.372 -0.821 -19.530 1.00 63.66 85 ARG A C 1
ATOM 635 O O . ARG A 1 85 ? -12.527 -0.610 -19.891 1.00 63.66 85 ARG A O 1
ATOM 642 N N . ALA A 1 86 ? -10.312 -0.366 -20.198 1.00 57.97 86 ALA A N 1
ATOM 643 C CA . ALA A 1 86 ? -10.415 0.423 -21.422 1.00 57.97 86 ALA A CA 1
ATOM 644 C C . ALA A 1 86 ? -10.778 -0.430 -22.650 1.00 57.97 86 ALA A C 1
ATOM 646 O O . ALA A 1 86 ? -11.290 0.114 -23.624 1.00 57.97 86 ALA A O 1
ATOM 647 N N . ASP A 1 87 ? -10.570 -1.751 -22.594 1.00 54.53 87 ASP A N 1
ATOM 648 C CA . ASP A 1 87 ? -10.852 -2.679 -23.705 1.00 54.53 87 ASP A CA 1
ATOM 649 C C . ASP A 1 87 ? -12.312 -3.194 -23.712 1.00 54.53 87 ASP A C 1
ATOM 651 O O . ASP A 1 87 ? -12.700 -4.066 -24.489 1.00 54.53 87 ASP A O 1
ATOM 655 N N . GLY A 1 88 ? -13.159 -2.645 -22.834 1.00 55.75 88 GLY A N 1
ATOM 656 C CA . GLY A 1 88 ? -14.581 -2.957 -22.726 1.00 55.75 88 GLY A CA 1
ATOM 657 C C . GLY A 1 88 ? -15.484 -1.950 -23.442 1.00 55.75 88 GLY A C 1
ATOM 658 O O . GLY A 1 88 ? -16.190 -1.202 -22.771 1.00 55.75 88 GLY A O 1
ATOM 659 N N . GLY A 1 89 ? -15.518 -1.981 -24.782 1.00 46.19 89 GLY A N 1
ATOM 660 C CA . GLY A 1 89 ? -16.691 -1.550 -25.558 1.00 46.19 89 GLY A CA 1
ATOM 661 C C . GLY A 1 89 ? -16.476 -0.524 -26.678 1.00 46.19 89 GLY A C 1
ATOM 662 O O . GLY A 1 89 ? -16.744 0.657 -26.491 1.00 46.19 89 GLY A O 1
ATOM 663 N N . ASP A 1 90 ? -16.192 -1.009 -27.889 1.00 45.91 90 ASP A N 1
ATOM 664 C CA . ASP A 1 90 ? -16.995 -0.623 -29.058 1.00 45.91 90 ASP A CA 1
ATOM 665 C C . ASP A 1 90 ? -17.335 -1.886 -29.860 1.00 45.91 90 ASP A C 1
ATOM 667 O O . ASP A 1 90 ? -16.483 -2.523 -30.480 1.00 45.91 90 ASP A O 1
ATOM 671 N N . GLY A 1 91 ? -18.590 -2.307 -29.753 1.00 49.00 91 GLY A N 1
ATOM 672 C CA . GLY A 1 91 ? -19.102 -3.539 -30.331 1.00 49.00 91 GLY A CA 1
ATOM 673 C C . GLY A 1 91 ? -20.624 -3.578 -30.272 1.00 49.00 91 GLY A C 1
ATOM 674 O O . GLY A 1 91 ? -21.186 -4.305 -29.457 1.00 49.00 91 GLY A O 1
ATOM 675 N N . GLY A 1 92 ? -21.272 -2.813 -31.161 1.00 40.84 92 GLY A N 1
ATOM 676 C CA . GLY A 1 92 ? -22.675 -3.000 -31.563 1.00 40.84 92 GLY A CA 1
ATOM 677 C C . GLY A 1 92 ? -23.591 -1.790 -31.342 1.00 40.84 92 GLY A C 1
ATOM 678 O O . GLY A 1 92 ? -24.134 -1.622 -30.256 1.00 40.84 92 GLY A O 1
ATOM 679 N N . GLY A 1 93 ? -23.794 -0.972 -32.384 1.00 45.84 93 GLY A N 1
ATOM 680 C CA . GLY A 1 93 ? -24.749 0.151 -32.389 1.00 45.84 93 GLY A CA 1
ATOM 681 C C . GLY A 1 93 ? -26.207 -0.245 -32.672 1.00 45.84 93 GLY A C 1
ATOM 682 O O . GLY A 1 93 ? -26.519 -1.434 -32.731 1.00 45.84 93 GLY A O 1
ATOM 683 N N . PRO A 1 94 ? -27.103 0.729 -32.926 1.00 44.41 94 PRO A N 1
ATOM 684 C CA . PRO A 1 94 ? -28.315 0.510 -33.705 1.00 44.41 94 PRO A CA 1
ATOM 685 C C . PRO A 1 94 ? -28.267 1.231 -35.064 1.00 44.41 94 PRO A C 1
ATOM 687 O O . PRO A 1 94 ? -27.598 2.245 -35.250 1.00 44.41 94 PRO A O 1
ATOM 690 N N . ALA A 1 95 ? -28.983 0.648 -36.024 1.00 53.72 95 ALA A N 1
ATOM 691 C CA . ALA A 1 95 ? -29.232 1.181 -37.354 1.00 53.72 95 ALA A CA 1
ATOM 692 C C . ALA A 1 95 ? -30.146 2.409 -37.302 1.00 53.72 95 ALA A C 1
ATOM 694 O O . ALA A 1 95 ? -31.212 2.323 -36.698 1.00 53.72 95 ALA A O 1
ATOM 695 N N . GLU A 1 96 ? -29.787 3.484 -38.009 1.00 39.66 96 GLU A N 1
ATOM 6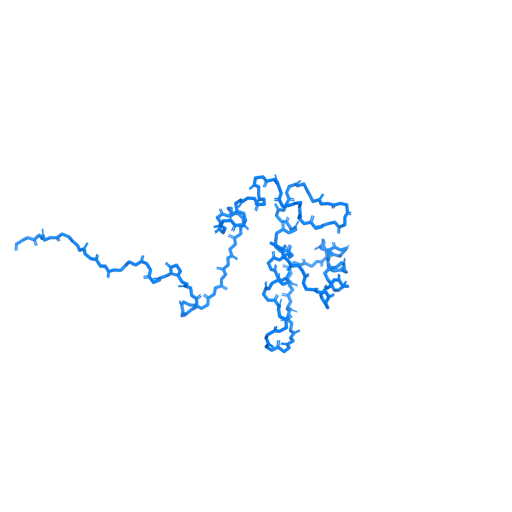96 C CA . GLU A 1 96 ? -30.688 4.605 -38.301 1.00 39.66 96 GLU A CA 1
ATOM 697 C C . GLU A 1 96 ? -30.465 5.096 -39.746 1.00 39.66 96 GLU A C 1
ATOM 699 O O . GLU A 1 96 ? -29.358 5.517 -40.084 1.00 39.66 96 GLU A O 1
ATOM 704 N N . GLY A 1 97 ? -31.521 5.047 -40.577 1.00 46.62 97 GLY A N 1
ATOM 705 C CA . GLY A 1 97 ? -31.656 5.804 -41.835 1.00 46.62 97 GLY A CA 1
ATOM 706 C C . GLY A 1 97 ? -31.696 5.004 -43.128 1.00 46.62 97 GLY A C 1
ATOM 707 O O . GLY A 1 97 ? -30.728 5.148 -43.903 1.00 46.62 97 GLY A O 1
#

Secondary structure (DSSP, 8-state):
----GGGHHHHHHHHHTGGG-S-------TTS-HHHHHHHHHHHHH-SS--TTS---S-SHHHHHHHTT--TT------GGG-TTTTS---------

Foldseek 3Di:
DDDDPVCPVVLLVCLVCVVVDPDDDDDDDPPPCSVVSVLQVVQLVQAPDADPSSTHPCPDPQNVCSVVVNRPPDDDDDPCVPDPVNPPDDDDDDDDD

Radius of gyration: 17.36 Å; chains: 1; bounding box: 46×24×57 Å

Sequence (97 aa):
MVIYDWHREVFSALLASRQRHHALLLSGPPGIGKSALALELAAAALCERPRPDGSACGACDACGWFAEGNHPDFRLVLPAALDERADGGDGGGPAEG

pLDDT: mean 87.66, std 16.18, range [39.66, 97.81]